Protein AF-A0A7S1SS86-F1 (afdb_monomer)

pLDDT: mean 86.8, std 6.12, range [56.69, 93.69]

Mean predicted aligned error: 6.18 Å

Secondary structure (DSSP, 8-state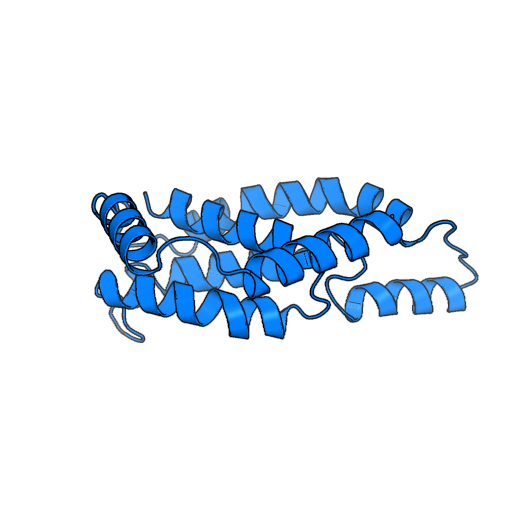):
-HHHHHHHHHHHHHHHTTT---HHIIIIIIIHHHHHHHHHHTT--SSTTGGGTHHHHHHHHHHHHT---SGGG-HHHHHHHHHHHHTT---TTHHHHHHHHHHHHHHHHHHHHHHHHHHHS--S----TTHHHHHHHHHHHH-SPPHHHHHHHHHHHHHHHHH-

Structure (mmCIF, N/CA/C/O backbone):
data_AF-A0A7S1SS86-F1
#
_entry.id   AF-A0A7S1SS86-F1
#
loop_
_atom_site.group_PDB
_atom_site.id
_atom_site.type_symbol
_atom_site.label_atom_id
_atom_site.label_alt_id
_atom_site.label_comp_id
_atom_site.label_asym_id
_atom_site.label_entity_id
_atom_site.label_seq_id
_atom_site.pdbx_PDB_ins_code
_atom_site.Cartn_x
_atom_site.Cartn_y
_atom_site.Cartn_z
_atom_site.occupancy
_atom_site.B_iso_or_equiv
_atom_site.auth_seq_id
_atom_site.auth_comp_id
_atom_site.auth_asym_id
_atom_site.auth_atom_id
_atom_site.pdbx_PDB_model_num
ATOM 1 N N . SER A 1 1 ? -18.013 -1.046 6.285 1.00 79.81 1 SER A N 1
ATOM 2 C CA . SER A 1 1 ? -17.575 -2.436 6.046 1.00 79.81 1 SER A CA 1
ATOM 3 C C . SER A 1 1 ? -16.065 -2.516 6.130 1.00 79.81 1 SER A C 1
ATOM 5 O O . SER A 1 1 ? -15.366 -1.712 5.515 1.00 79.81 1 SER A O 1
ATOM 7 N N . THR A 1 2 ? -15.566 -3.493 6.881 1.00 85.12 2 THR A N 1
ATOM 8 C CA . THR A 1 2 ? -14.135 -3.714 7.137 1.00 85.12 2 THR A CA 1
ATOM 9 C C . THR A 1 2 ? -13.335 -4.017 5.869 1.00 85.12 2 THR A C 1
ATOM 11 O O . THR A 1 2 ? -12.207 -3.554 5.718 1.00 85.12 2 THR A O 1
ATOM 14 N N . LEU A 1 3 ? -13.943 -4.711 4.903 1.00 86.88 3 LEU A N 1
ATOM 15 C CA . LEU A 1 3 ? -13.318 -4.976 3.607 1.00 86.88 3 LEU A CA 1
ATOM 16 C C . LEU A 1 3 ? -13.107 -3.682 2.800 1.00 86.88 3 LEU A C 1
ATOM 18 O O . LEU A 1 3 ? -12.073 -3.510 2.162 1.00 86.88 3 LEU A O 1
ATOM 22 N N . GLY A 1 4 ? -14.053 -2.740 2.886 1.00 87.00 4 GLY A N 1
ATOM 23 C CA . GLY A 1 4 ? -13.929 -1.423 2.256 1.00 87.00 4 GLY A CA 1
ATOM 24 C C . GLY A 1 4 ? -12.757 -0.607 2.810 1.00 87.00 4 GLY A C 1
ATOM 25 O O . GLY A 1 4 ? -12.048 0.031 2.038 1.00 87.00 4 GLY A O 1
ATOM 26 N N . LEU A 1 5 ? -12.496 -0.689 4.122 1.00 87.38 5 LEU A N 1
ATOM 27 C CA . LEU A 1 5 ? -11.326 -0.053 4.743 1.00 87.38 5 LEU A CA 1
ATOM 28 C C . LEU A 1 5 ? -10.013 -0.637 4.202 1.00 87.38 5 LEU A C 1
ATOM 30 O O . LEU A 1 5 ? -9.111 0.115 3.842 1.00 87.38 5 LEU A O 1
ATOM 34 N N . ALA A 1 6 ? -9.920 -1.966 4.086 1.00 90.81 6 ALA A N 1
ATOM 35 C CA . ALA A 1 6 ? -8.739 -2.623 3.525 1.00 90.81 6 ALA A CA 1
ATOM 36 C C . ALA A 1 6 ? -8.491 -2.235 2.057 1.00 90.81 6 ALA A C 1
ATOM 38 O O . ALA A 1 6 ? -7.346 -1.979 1.683 1.00 90.81 6 ALA A O 1
ATOM 39 N N . TYR A 1 7 ? -9.549 -2.132 1.246 1.00 92.00 7 TYR A N 1
ATOM 40 C CA . TYR A 1 7 ? -9.439 -1.643 -0.130 1.00 92.00 7 TYR A CA 1
ATOM 41 C C . TYR A 1 7 ? -9.032 -0.174 -0.210 1.00 92.00 7 TYR A C 1
ATOM 43 O O . TYR A 1 7 ? -8.178 0.163 -1.025 1.00 92.00 7 TYR A O 1
ATOM 51 N N . GLY A 1 8 ? -9.596 0.692 0.637 1.00 90.62 8 GLY A N 1
ATOM 52 C CA . GLY A 1 8 ? -9.234 2.110 0.6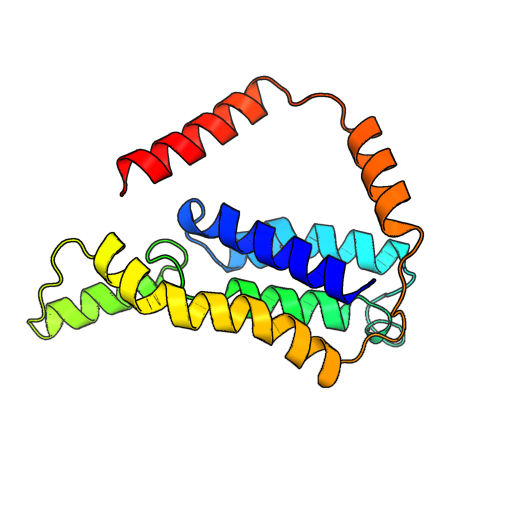79 1.00 90.62 8 GLY A CA 1
ATOM 53 C C . GLY A 1 8 ? -7.750 2.311 0.985 1.00 90.62 8 GLY A C 1
ATOM 54 O O . GLY A 1 8 ? -7.054 3.011 0.252 1.00 90.62 8 GLY A O 1
ATOM 55 N N . LEU A 1 9 ? -7.247 1.616 2.009 1.00 91.00 9 LEU A N 1
ATOM 56 C CA . LEU A 1 9 ? -5.825 1.630 2.351 1.00 91.00 9 LEU A CA 1
ATOM 57 C C . LEU A 1 9 ? -4.966 1.049 1.211 1.00 91.00 9 LEU A C 1
ATOM 59 O O . LEU A 1 9 ? -3.948 1.626 0.849 1.00 91.00 9 LEU A O 1
ATOM 63 N N . GLY A 1 10 ? -5.402 -0.052 0.586 1.00 91.69 10 GLY A N 1
ATOM 64 C CA . GLY A 1 10 ? -4.664 -0.688 -0.509 1.00 91.69 10 GLY A CA 1
ATOM 65 C C . GLY A 1 10 ? -4.573 0.175 -1.771 1.00 91.69 10 GLY A C 1
ATOM 66 O O . GLY A 1 10 ? -3.530 0.219 -2.415 1.00 91.69 10 GLY A O 1
ATOM 67 N N . MET A 1 11 ? -5.634 0.909 -2.111 1.00 91.00 11 MET A N 1
ATOM 68 C CA . MET A 1 11 ? -5.605 1.868 -3.219 1.00 91.00 11 MET A CA 1
ATOM 69 C C . MET A 1 11 ? -4.708 3.067 -2.908 1.00 91.00 11 MET A C 1
ATOM 71 O O . MET A 1 11 ? -3.939 3.483 -3.772 1.00 91.00 11 MET A O 1
ATOM 75 N N . ALA A 1 12 ? -4.758 3.594 -1.680 1.00 90.50 12 ALA A N 1
ATOM 76 C CA . ALA A 1 12 ? -3.847 4.653 -1.250 1.00 90.50 12 ALA A CA 1
ATOM 77 C C . ALA A 1 12 ? -2.377 4.210 -1.355 1.00 90.50 12 ALA A C 1
ATOM 79 O O . ALA A 1 12 ? -1.534 4.975 -1.820 1.00 90.50 12 ALA A O 1
ATOM 80 N N . GLU A 1 13 ? -2.080 2.956 -1.004 1.00 90.31 13 GLU A N 1
ATOM 81 C CA . GLU A 1 13 ? -0.743 2.379 -1.141 1.00 90.31 13 GLU A CA 1
ATOM 82 C C . GLU A 1 13 ? -0.288 2.330 -2.607 1.00 90.31 13 GLU A C 1
ATOM 84 O O . GLU A 1 13 ? 0.817 2.766 -2.932 1.00 90.31 13 GLU A O 1
ATOM 89 N N . VAL A 1 14 ? -1.155 1.878 -3.519 1.00 90.00 14 VAL A N 1
ATOM 90 C CA . VAL A 1 14 ? -0.863 1.867 -4.963 1.00 90.00 14 VAL A CA 1
ATOM 91 C C . VAL A 1 14 ? -0.572 3.276 -5.485 1.00 90.00 14 VAL A C 1
ATOM 93 O O . VAL A 1 14 ? 0.396 3.456 -6.222 1.00 90.00 14 VAL A O 1
ATOM 96 N N . LEU A 1 15 ? -1.347 4.281 -5.072 1.00 87.75 15 LEU A N 1
ATOM 97 C CA . LEU A 1 15 ? -1.169 5.666 -5.522 1.00 87.75 15 LEU A CA 1
ATOM 98 C C . LEU A 1 15 ? 0.149 6.295 -5.047 1.00 87.75 15 LEU A C 1
ATOM 100 O O . LEU A 1 15 ? 0.754 7.071 -5.783 1.00 87.75 15 LEU A O 1
ATOM 104 N N . ILE A 1 16 ? 0.611 5.959 -3.840 1.00 85.50 16 ILE A N 1
ATOM 105 C CA . ILE A 1 16 ? 1.854 6.507 -3.266 1.00 85.50 16 ILE A CA 1
ATOM 106 C C . ILE A 1 16 ? 3.091 5.720 -3.738 1.00 85.50 16 ILE A C 1
ATOM 108 O O . ILE A 1 16 ? 4.189 6.275 -3.838 1.00 85.50 16 ILE A O 1
ATOM 112 N N . SER A 1 17 ? 2.923 4.437 -4.069 1.00 86.75 17 SER A N 1
ATOM 113 C CA . SER A 1 17 ? 4.008 3.521 -4.436 1.00 86.75 17 SER A CA 1
ATOM 114 C C . SER A 1 17 ? 4.97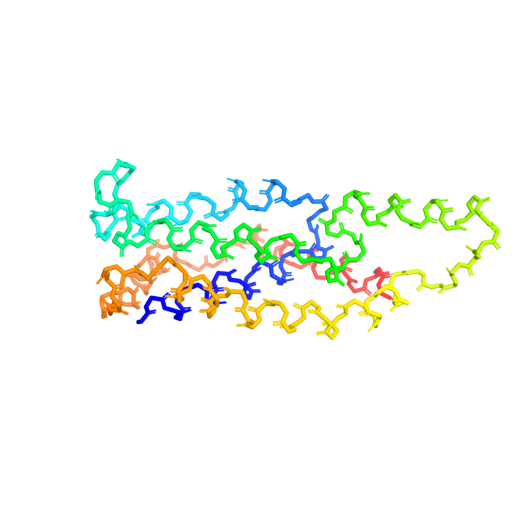9 3.970 -5.545 1.00 86.75 17 SER A C 1
ATOM 116 O O . SER A 1 17 ? 6.172 3.713 -5.369 1.00 86.75 17 SER A O 1
ATOM 118 N N . PRO A 1 18 ? 4.581 4.651 -6.644 1.00 83.44 18 PRO A N 1
ATOM 119 C CA . PRO A 1 18 ? 5.542 5.064 -7.671 1.00 83.44 18 PRO A CA 1
ATOM 120 C C . PRO A 1 18 ? 6.522 6.136 -7.180 1.00 83.44 18 PRO A C 1
ATOM 122 O O . PRO A 1 18 ? 7.655 6.194 -7.662 1.00 83.44 18 PRO A O 1
ATOM 125 N N . ALA A 1 19 ? 6.100 6.967 -6.223 1.00 80.19 19 ALA A N 1
ATOM 126 C CA . ALA A 1 19 ? 6.850 8.127 -5.754 1.00 80.19 19 ALA A CA 1
ATOM 127 C C . ALA A 1 19 ? 7.707 7.849 -4.506 1.00 80.19 19 ALA A C 1
ATOM 129 O O . ALA A 1 19 ? 8.613 8.626 -4.205 1.00 80.19 19 ALA A O 1
ATOM 130 N N . MET A 1 20 ? 7.451 6.759 -3.773 1.00 82.25 20 MET A N 1
ATOM 131 C CA . MET A 1 20 ? 8.195 6.413 -2.559 1.00 82.25 20 MET A CA 1
ATOM 132 C C . MET A 1 20 ? 8.891 5.047 -2.700 1.00 82.25 20 MET A C 1
ATOM 134 O O . MET A 1 20 ? 8.235 4.009 -2.570 1.00 82.25 20 MET A O 1
ATOM 138 N N . PRO A 1 21 ? 10.226 5.022 -2.891 1.00 76.31 21 PRO A N 1
ATOM 139 C CA . PRO A 1 21 ? 10.969 3.823 -3.280 1.00 76.31 21 PRO A CA 1
ATOM 140 C C . PRO A 1 21 ? 11.326 2.897 -2.109 1.00 76.31 21 PRO A C 1
ATOM 142 O O . PRO A 1 21 ? 12.424 2.345 -2.028 1.00 76.31 21 PRO A O 1
ATOM 145 N N . SER A 1 22 ? 10.412 2.748 -1.154 1.00 84.38 22 SER A N 1
ATOM 146 C CA . SER A 1 22 ? 10.610 1.894 0.011 1.00 84.38 22 SER A CA 1
ATOM 147 C C . SER A 1 22 ? 9.284 1.348 0.516 1.00 84.38 22 SER A C 1
ATOM 149 O O . SER A 1 22 ? 8.467 2.077 1.081 1.00 84.38 22 SER A O 1
ATOM 151 N N . THR A 1 23 ? 9.098 0.039 0.354 1.00 86.31 23 THR A N 1
ATOM 152 C CA . THR A 1 23 ? 7.957 -0.685 0.919 1.00 86.31 23 THR A CA 1
ATOM 153 C C . THR A 1 23 ? 7.896 -0.522 2.434 1.00 86.31 23 THR A C 1
ATOM 155 O O . THR A 1 23 ? 6.841 -0.186 2.954 1.00 86.31 23 THR A O 1
ATOM 158 N N . SER A 1 24 ? 9.022 -0.655 3.143 1.00 85.06 24 SER A N 1
ATOM 159 C CA . SER A 1 24 ? 9.055 -0.522 4.607 1.00 85.06 24 SER A CA 1
ATOM 160 C C . SER A 1 24 ? 8.696 0.886 5.086 1.00 85.06 24 SER A C 1
ATOM 162 O O . SER A 1 24 ? 8.045 1.029 6.120 1.00 85.06 24 SER A O 1
ATOM 164 N N . ALA A 1 25 ? 9.093 1.927 4.344 1.00 86.44 25 ALA A N 1
ATOM 165 C CA . ALA A 1 25 ? 8.730 3.305 4.675 1.00 86.44 25 ALA A CA 1
ATOM 166 C C . ALA A 1 25 ? 7.228 3.551 4.484 1.00 86.44 25 ALA A C 1
ATOM 168 O O . ALA A 1 25 ? 6.601 4.177 5.336 1.00 86.44 25 ALA A O 1
ATOM 169 N N . ARG A 1 26 ? 6.635 3.006 3.416 1.00 89.50 26 ARG A N 1
ATOM 170 C CA . ARG A 1 26 ? 5.190 3.090 3.179 1.00 89.50 26 ARG A CA 1
ATOM 171 C C . ARG A 1 26 ? 4.414 2.274 4.210 1.00 89.50 26 ARG A C 1
ATOM 173 O O . ARG A 1 26 ? 3.664 2.841 5.005 1.00 89.50 26 ARG A O 1
ATOM 180 N N . SER A 1 27 ? 4.638 0.962 4.265 1.00 86.69 27 SER A N 1
ATOM 181 C CA . SER A 1 27 ? 3.874 0.047 5.117 1.00 86.69 27 SER A CA 1
ATOM 182 C C . SER A 1 27 ? 4.048 0.358 6.606 1.00 86.69 27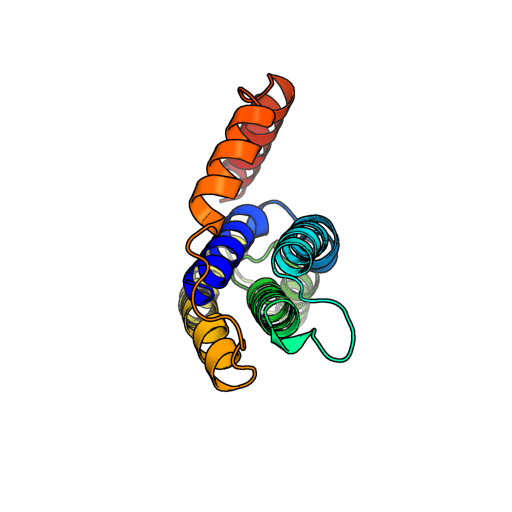 SER A C 1
ATOM 184 O O . SER A 1 27 ? 3.070 0.405 7.348 1.00 86.69 27 SER A O 1
ATOM 186 N N . GLY A 1 28 ? 5.286 0.595 7.050 1.00 85.69 28 GLY A N 1
ATOM 187 C CA . GLY A 1 28 ? 5.611 0.854 8.451 1.00 85.69 28 GLY A CA 1
ATOM 188 C C . GLY A 1 28 ? 5.444 2.314 8.866 1.00 85.69 28 GLY A C 1
ATOM 189 O O . GLY A 1 28 ? 4.986 2.579 9.973 1.00 85.69 28 GLY A O 1
ATOM 190 N N . GLY A 1 29 ? 5.810 3.260 7.999 1.00 85.12 29 GLY A N 1
ATOM 191 C CA . GLY A 1 29 ? 5.801 4.687 8.326 1.00 85.12 29 GLY A CA 1
ATOM 192 C C . GLY A 1 29 ? 4.449 5.362 8.116 1.00 85.12 29 GLY A C 1
ATOM 193 O O . GLY A 1 29 ? 4.043 6.166 8.950 1.00 85.12 29 GLY A O 1
ATOM 194 N N . ILE A 1 30 ? 3.741 5.029 7.032 1.00 89.38 30 ILE A N 1
ATOM 195 C CA . ILE A 1 30 ? 2.462 5.665 6.678 1.00 89.38 30 ILE A CA 1
ATOM 196 C C . ILE A 1 30 ? 1.291 4.812 7.160 1.00 89.38 30 ILE A C 1
ATOM 198 O O . ILE A 1 30 ? 0.446 5.282 7.918 1.00 89.38 30 ILE A O 1
ATOM 202 N N . PHE A 1 31 ? 1.233 3.548 6.738 1.00 91.62 31 PHE A N 1
ATOM 203 C CA . PHE A 1 31 ? 0.034 2.734 6.941 1.00 91.62 31 PHE A CA 1
ATOM 204 C C . PHE A 1 31 ? -0.083 2.179 8.359 1.00 91.62 31 PHE A C 1
ATOM 206 O O . PHE A 1 31 ? -1.181 2.169 8.911 1.00 91.62 31 PHE A O 1
ATOM 213 N N . MET A 1 32 ? 1.016 1.757 8.988 1.00 90.44 32 MET A N 1
ATOM 214 C CA . MET A 1 32 ? 0.957 1.150 10.321 1.00 90.44 32 MET A CA 1
ATOM 215 C C . MET A 1 32 ? 0.351 2.074 11.398 1.00 90.44 32 MET A C 1
ATOM 217 O O . MET A 1 32 ? -0.514 1.600 12.138 1.00 90.44 32 MET A O 1
ATOM 221 N N . PRO A 1 33 ? 0.708 3.374 11.497 1.00 89.12 33 PRO A N 1
ATOM 222 C CA . PRO A 1 33 ? 0.049 4.287 12.433 1.00 89.12 33 PRO A CA 1
ATOM 223 C C . PRO A 1 33 ? -1.447 4.460 12.147 1.00 89.12 33 PRO A C 1
ATOM 225 O O . PRO A 1 33 ? -2.247 4.426 13.078 1.00 89.12 33 PRO A O 1
ATOM 228 N N . ILE A 1 34 ? -1.837 4.565 10.871 1.00 89.06 34 ILE A N 1
ATOM 229 C CA . ILE A 1 34 ? -3.244 4.695 10.461 1.00 89.06 34 ILE A CA 1
ATOM 230 C C . ILE A 1 34 ? -4.035 3.451 10.878 1.00 89.06 34 ILE A C 1
ATOM 232 O O . ILE A 1 34 ? -5.086 3.553 11.512 1.00 89.06 34 ILE A O 1
ATOM 236 N N . ILE A 1 35 ? -3.512 2.260 10.571 1.00 91.06 35 ILE A N 1
ATOM 237 C CA . ILE A 1 35 ? -4.135 0.987 10.949 1.00 91.06 35 ILE A CA 1
ATOM 238 C C . ILE A 1 35 ? -4.224 0.863 12.469 1.00 91.06 35 ILE A C 1
ATOM 240 O O . ILE A 1 35 ? -5.247 0.411 12.976 1.00 91.06 35 ILE A O 1
ATOM 244 N N . LYS A 1 36 ? -3.183 1.278 13.200 1.00 88.44 36 LYS A N 1
ATOM 245 C CA . LYS A 1 36 ? -3.183 1.279 14.664 1.00 88.44 36 LYS A CA 1
ATOM 246 C C . LYS A 1 36 ? -4.310 2.154 15.213 1.00 88.44 36 LYS A C 1
ATOM 248 O O . LYS A 1 36 ? -5.084 1.663 16.026 1.00 88.44 36 LYS A O 1
ATOM 253 N N . SER A 1 37 ? -4.453 3.390 14.735 1.00 86.19 37 SER A N 1
ATOM 254 C CA . SER A 1 37 ? -5.538 4.282 15.160 1.00 86.19 37 SER A CA 1
ATOM 255 C C . SER A 1 37 ? -6.923 3.694 14.867 1.00 86.19 37 SER A C 1
ATOM 257 O O . SER A 1 37 ? -7.795 3.723 15.733 1.00 86.19 37 SER A O 1
ATOM 259 N N . LEU A 1 38 ? -7.118 3.088 13.689 1.00 87.06 38 LEU A N 1
ATOM 260 C CA . LEU A 1 38 ? -8.374 2.411 13.332 1.00 87.06 38 LEU A CA 1
ATOM 261 C C . LEU A 1 38 ? -8.657 1.190 14.222 1.00 87.06 38 LEU A C 1
ATOM 263 O O . LEU A 1 38 ? -9.797 0.960 14.637 1.00 87.06 38 LEU A O 1
ATOM 267 N N . ALA A 1 39 ? -7.624 0.399 14.515 1.00 87.94 39 ALA A N 1
ATOM 268 C CA . ALA A 1 39 ? -7.723 -0.779 15.362 1.00 87.94 39 ALA A CA 1
ATOM 269 C C . ALA A 1 39 ? -8.063 -0.391 16.809 1.00 87.94 39 ALA A C 1
ATOM 271 O O . ALA A 1 39 ? -8.997 -0.954 17.381 1.00 87.94 39 ALA A O 1
ATOM 272 N N . GLU A 1 40 ? -7.382 0.609 17.372 1.00 86.88 40 GLU A N 1
ATOM 273 C CA . GLU A 1 40 ? -7.635 1.124 18.722 1.00 86.88 40 GLU A CA 1
ATOM 274 C C . GLU A 1 40 ? -9.047 1.706 18.855 1.00 86.88 40 GLU A C 1
ATOM 276 O O . GLU A 1 40 ? -9.762 1.339 19.789 1.00 86.88 40 GLU A O 1
ATOM 281 N N . ALA A 1 41 ? -9.497 2.507 17.880 1.00 83.31 41 ALA A N 1
ATOM 282 C CA . ALA A 1 41 ? -10.863 3.040 17.839 1.00 83.31 41 ALA A CA 1
ATOM 283 C C . ALA A 1 41 ? -11.937 1.935 17.804 1.00 83.31 41 ALA A C 1
ATOM 285 O O . ALA A 1 41 ? -13.046 2.119 18.297 1.00 83.31 41 ALA A O 1
ATOM 286 N N . SER A 1 42 ? -11.589 0.761 17.269 1.00 82.56 42 SER A N 1
ATOM 287 C CA . SER A 1 42 ? -12.469 -0.412 17.191 1.00 82.56 42 SER A CA 1
ATOM 288 C C . SER A 1 42 ? -12.274 -1.405 18.349 1.00 82.56 42 SER A C 1
ATOM 290 O O . SER A 1 42 ? -12.787 -2.527 18.304 1.00 82.56 42 SER A O 1
ATOM 292 N N . GLY A 1 43 ? -11.502 -1.046 19.383 1.00 84.69 43 GLY A N 1
ATOM 293 C CA . GLY A 1 43 ? -11.211 -1.919 20.527 1.00 84.69 43 GLY A CA 1
ATOM 294 C C . GLY A 1 43 ? -10.381 -3.164 20.175 1.00 84.69 43 GLY A C 1
ATOM 295 O O . GLY A 1 43 ? -10.462 -4.186 20.864 1.00 84.69 43 GLY A O 1
ATOM 296 N N . SER A 1 44 ? -9.619 -3.101 19.082 1.00 89.25 44 SER A N 1
ATOM 297 C CA . SER A 1 44 ? -8.743 -4.154 18.575 1.00 89.25 44 SER A CA 1
ATOM 298 C C . SER A 1 44 ? -7.299 -3.866 18.986 1.00 89.25 44 SER A C 1
ATOM 300 O O . SER A 1 44 ? -6.614 -3.070 18.351 1.00 89.25 44 SER A O 1
ATOM 302 N N . LEU A 1 45 ? -6.816 -4.543 20.028 1.00 91.00 45 LEU A N 1
ATOM 303 C CA . LEU A 1 45 ? -5.468 -4.371 20.576 1.00 91.00 45 LEU A CA 1
ATOM 304 C C . LEU A 1 45 ? -4.624 -5.635 20.356 1.00 91.00 45 LEU A C 1
ATOM 306 O O . LEU A 1 45 ? -5.187 -6.728 20.235 1.00 91.00 45 LEU A O 1
ATOM 310 N N . PRO A 1 46 ? -3.281 -5.526 20.333 1.00 87.88 46 PRO A N 1
ATOM 311 C CA . PRO A 1 46 ? -2.407 -6.693 20.281 1.00 87.88 46 PRO A CA 1
ATOM 312 C C . PRO A 1 46 ? -2.743 -7.707 21.387 1.00 87.88 46 PRO A C 1
ATOM 314 O O . PRO A 1 46 ? -2.928 -7.342 22.547 1.00 87.88 46 PRO A O 1
ATOM 317 N N . GLY A 1 47 ? -2.824 -8.990 21.029 1.00 88.12 47 GLY A N 1
ATOM 318 C CA . GLY A 1 47 ? -3.226 -10.067 21.935 1.00 88.12 47 GLY A CA 1
ATOM 319 C C . GLY A 1 47 ? -4.631 -10.584 21.633 1.00 88.12 47 GLY A C 1
ATOM 320 O O . GLY A 1 47 ? -4.960 -10.865 20.483 1.00 88.12 47 GLY A O 1
ATOM 321 N N . LYS A 1 48 ? -5.462 -10.745 22.669 1.00 86.50 48 LYS A N 1
ATOM 322 C CA . LYS A 1 48 ? -6.748 -11.462 22.565 1.00 86.50 48 LYS A CA 1
ATOM 323 C C . LYS A 1 48 ? -7.754 -10.812 21.611 1.00 86.50 48 LYS A C 1
ATOM 325 O O . LYS A 1 48 ? -8.555 -11.528 21.029 1.00 86.50 48 LYS A O 1
ATOM 330 N N . THR A 1 49 ? -7.722 -9.488 21.450 1.00 88.94 49 THR A N 1
ATOM 331 C CA . THR A 1 49 ? -8.676 -8.756 20.600 1.00 88.94 49 THR A CA 1
ATOM 332 C C . THR A 1 49 ? -8.105 -8.369 19.238 1.00 88.94 49 THR A C 1
ATOM 334 O O . THR A 1 49 ? -8.780 -7.680 18.479 1.00 88.94 49 THR A O 1
ATOM 337 N N . ALA A 1 50 ? -6.897 -8.824 18.885 1.00 87.81 50 ALA A N 1
ATOM 338 C CA . ALA A 1 50 ? -6.215 -8.410 17.657 1.00 87.81 50 ALA A CA 1
ATOM 339 C C . ALA A 1 50 ? -7.009 -8.760 16.386 1.00 87.81 50 ALA A C 1
ATOM 341 O O . ALA A 1 50 ? -7.014 -7.998 15.419 1.00 87.81 50 ALA A O 1
ATOM 342 N N . ASN A 1 51 ? -7.739 -9.878 16.410 1.00 88.81 51 ASN A N 1
ATOM 343 C CA . ASN A 1 51 ? -8.553 -10.344 15.286 1.00 88.81 51 ASN A CA 1
ATOM 344 C C . ASN A 1 51 ? -9.871 -9.579 15.113 1.00 88.81 51 ASN A C 1
ATOM 346 O O . ASN A 1 51 ? -10.577 -9.814 14.134 1.00 88.81 51 ASN A O 1
ATOM 350 N N . ARG A 1 52 ? -10.206 -8.632 16.002 1.00 85.88 52 ARG A N 1
ATOM 351 C CA . ARG A 1 52 ? -11.388 -7.783 15.809 1.00 85.88 52 ARG A CA 1
ATOM 352 C C . ARG A 1 52 ? -11.311 -6.983 14.521 1.00 85.88 52 ARG A C 1
ATOM 354 O O . ARG A 1 52 ? -12.292 -6.931 13.785 1.00 85.88 52 ARG A O 1
ATOM 361 N N . LEU A 1 53 ? -10.150 -6.383 14.261 1.00 88.50 53 LEU A N 1
ATOM 362 C CA . LEU A 1 53 ? -9.914 -5.570 13.071 1.00 88.50 53 LEU A CA 1
ATOM 363 C C . LEU A 1 53 ? -8.427 -5.495 12.696 1.00 88.50 53 LEU A C 1
ATOM 365 O O . LEU A 1 53 ? -8.074 -5.601 11.522 1.00 88.50 53 LEU A O 1
ATOM 369 N N . GLY A 1 54 ? -7.556 -5.328 13.693 1.00 89.00 54 GLY A N 1
ATOM 370 C CA . GLY A 1 54 ? -6.139 -5.014 13.511 1.00 89.00 54 GLY A CA 1
ATOM 371 C C . GLY A 1 54 ? -5.371 -6.072 12.722 1.00 89.00 54 GLY A C 1
ATOM 372 O O . GLY A 1 54 ? -4.717 -5.727 11.742 1.00 89.00 54 GLY A O 1
ATOM 373 N N . SER A 1 55 ? -5.487 -7.355 13.084 1.00 91.81 55 SER A N 1
ATOM 374 C CA . SER A 1 55 ? -4.790 -8.450 12.387 1.00 91.81 55 SER A CA 1
ATOM 375 C C . SER A 1 55 ? -5.137 -8.494 10.898 1.00 91.81 55 SER A C 1
ATOM 377 O O . SER A 1 55 ? -4.251 -8.622 10.056 1.00 91.81 55 SER A O 1
ATOM 379 N N . PHE A 1 56 ? -6.424 -8.347 10.569 1.00 93.62 56 PHE A N 1
ATOM 380 C CA . PHE A 1 56 ? -6.908 -8.353 9.190 1.00 93.62 56 PHE A CA 1
ATOM 381 C C . PHE A 1 56 ? -6.343 -7.170 8.388 1.00 93.62 56 PHE A C 1
ATOM 383 O O . PHE A 1 56 ? -5.801 -7.371 7.300 1.00 93.62 56 PHE A O 1
ATOM 390 N N . LEU A 1 57 ? -6.428 -5.948 8.930 1.00 92.31 57 LEU A N 1
ATOM 391 C CA . LEU A 1 57 ? -5.943 -4.749 8.244 1.00 92.31 57 LEU A CA 1
ATOM 392 C C . LEU A 1 57 ? -4.424 -4.772 8.050 1.00 92.31 57 LEU A C 1
ATOM 394 O O . LEU A 1 57 ? -3.960 -4.458 6.957 1.00 92.31 57 LEU A O 1
ATOM 398 N N . ILE A 1 58 ? -3.659 -5.185 9.068 1.00 93.44 58 ILE A N 1
ATOM 399 C CA . ILE A 1 58 ? -2.194 -5.284 8.986 1.00 93.44 58 ILE A CA 1
ATOM 400 C C . ILE A 1 58 ? -1.795 -6.283 7.901 1.00 93.44 58 ILE A C 1
ATOM 402 O O . ILE A 1 58 ? -1.020 -5.935 7.013 1.00 93.44 58 ILE A O 1
ATOM 406 N N . VAL A 1 59 ? -2.340 -7.504 7.933 1.00 93.12 59 VAL A N 1
ATOM 407 C CA . VAL A 1 59 ? -1.980 -8.537 6.951 1.00 93.12 59 VAL A CA 1
ATOM 408 C C . VAL A 1 59 ? -2.390 -8.114 5.548 1.00 93.12 59 VAL A C 1
ATOM 410 O O . VAL A 1 59 ? -1.581 -8.196 4.628 1.00 93.12 59 VAL A O 1
ATOM 413 N N . SER A 1 60 ? -3.609 -7.599 5.373 1.00 93.19 60 SER A N 1
ATOM 414 C CA . SER A 1 60 ? -4.050 -7.113 4.067 1.00 93.19 60 SER A CA 1
ATOM 415 C C . SER A 1 60 ? -3.138 -6.003 3.541 1.00 93.19 60 SER A C 1
ATOM 417 O O . SER A 1 60 ? -2.798 -6.021 2.361 1.00 93.19 60 SER A O 1
ATOM 419 N N . GLN A 1 61 ? -2.735 -5.051 4.387 1.00 93.44 61 GLN A N 1
ATOM 420 C CA . GLN A 1 61 ? -1.878 -3.946 3.964 1.00 93.44 61 GLN A CA 1
ATOM 421 C C . GLN A 1 61 ? -0.463 -4.393 3.637 1.00 93.44 61 GLN A C 1
ATOM 423 O O . GLN A 1 61 ? 0.018 -4.090 2.554 1.00 93.44 61 GLN A O 1
ATOM 428 N N . MET A 1 62 ? 0.174 -5.192 4.493 1.00 90.31 62 MET A N 1
ATOM 429 C CA . MET A 1 62 ? 1.525 -5.693 4.227 1.00 90.31 62 MET A CA 1
ATOM 430 C C . MET A 1 62 ? 1.610 -6.498 2.926 1.00 90.31 62 MET A C 1
ATOM 432 O O . MET A 1 62 ? 2.602 -6.407 2.202 1.00 90.31 62 MET A O 1
ATOM 436 N N . GLN A 1 63 ? 0.571 -7.268 2.604 1.00 90.25 63 GLN A N 1
ATOM 437 C CA . GLN A 1 63 ? 0.529 -8.032 1.362 1.00 90.25 63 GLN A CA 1
ATOM 438 C C . GLN A 1 63 ? 0.316 -7.132 0.134 1.00 90.25 63 GLN A C 1
ATOM 440 O O . GLN A 1 63 ? 0.977 -7.340 -0.882 1.00 90.25 63 GLN A O 1
ATOM 445 N N . VAL A 1 64 ? -0.534 -6.100 0.224 1.00 89.62 64 VAL A N 1
ATOM 446 C CA . VAL A 1 64 ? -0.712 -5.122 -0.866 1.00 89.62 64 VAL A CA 1
ATOM 447 C C . VAL A 1 64 ? 0.558 -4.290 -1.086 1.00 89.62 64 VAL A C 1
ATOM 449 O O . VAL A 1 64 ? 0.972 -4.102 -2.230 1.00 89.62 64 VAL A O 1
ATOM 452 N N . SER A 1 65 ? 1.224 -3.860 -0.011 1.00 86.69 65 SER A N 1
ATOM 453 C CA . SER A 1 65 ? 2.468 -3.078 -0.049 1.00 86.69 65 SER A CA 1
ATOM 454 C C . SER A 1 65 ? 3.607 -3.761 -0.807 1.00 86.69 65 SER A C 1
ATOM 456 O O . SER A 1 65 ? 4.429 -3.088 -1.432 1.00 86.69 65 SER A O 1
ATOM 458 N N . ASN A 1 66 ? 3.644 -5.094 -0.784 1.00 84.56 66 ASN A N 1
ATOM 459 C CA . ASN A 1 66 ? 4.646 -5.906 -1.475 1.00 84.56 66 ASN A CA 1
ATOM 460 C C . ASN A 1 66 ? 4.339 -6.148 -2.965 1.00 84.56 66 ASN A C 1
ATOM 462 O O . ASN A 1 66 ? 5.068 -6.882 -3.629 1.00 84.56 66 ASN A O 1
ATOM 466 N N . SER A 1 67 ? 3.282 -5.546 -3.516 1.00 83.56 67 SER A N 1
ATOM 467 C CA . SER A 1 67 ? 2.970 -5.655 -4.941 1.00 83.56 67 SER A CA 1
ATOM 468 C C . SER A 1 67 ? 4.034 -4.950 -5.802 1.00 83.56 67 SER A C 1
ATOM 470 O O . SER A 1 67 ? 4.265 -3.751 -5.622 1.00 83.56 67 SER A O 1
ATOM 472 N N . PRO A 1 68 ? 4.657 -5.631 -6.785 1.00 84.69 68 PRO A N 1
ATOM 473 C CA . PRO A 1 68 ? 5.738 -5.064 -7.592 1.00 84.69 68 PRO A CA 1
ATOM 474 C C . PRO A 1 68 ? 5.224 -4.216 -8.770 1.00 84.69 68 PRO A C 1
ATOM 476 O O . PRO A 1 68 ? 5.843 -4.204 -9.829 1.00 84.69 68 PRO A O 1
ATOM 479 N N . MET A 1 69 ? 4.095 -3.514 -8.618 1.00 89.12 69 MET A N 1
ATOM 480 C CA . MET A 1 69 ? 3.413 -2.833 -9.731 1.00 89.12 69 MET A CA 1
ATOM 481 C C . MET A 1 69 ? 4.308 -1.804 -10.430 1.00 89.12 69 MET A C 1
ATOM 483 O O . MET A 1 69 ? 4.316 -1.709 -11.655 1.00 89.12 69 MET A O 1
ATOM 487 N N . PHE A 1 70 ? 5.079 -1.054 -9.642 1.00 89.88 70 PHE A N 1
ATOM 488 C CA . PHE A 1 70 ? 5.994 -0.039 -10.144 1.00 89.88 70 PHE A CA 1
ATOM 489 C C . PHE A 1 70 ? 7.435 -0.461 -9.911 1.00 89.88 70 PHE A C 1
ATOM 491 O O . PHE A 1 70 ? 7.812 -0.920 -8.829 1.00 89.88 70 PHE A O 1
ATOM 498 N N . LEU A 1 71 ? 8.265 -0.229 -10.923 1.00 87.81 71 LEU A N 1
ATOM 499 C CA . LEU A 1 71 ? 9.691 -0.522 -10.867 1.00 87.81 71 LEU A CA 1
ATOM 500 C C . LEU A 1 71 ? 10.378 0.198 -9.696 1.00 87.81 71 LEU A C 1
ATOM 502 O O . LEU A 1 71 ? 11.243 -0.367 -9.037 1.00 87.81 71 LEU A O 1
ATOM 506 N N . THR A 1 72 ? 9.981 1.438 -9.417 1.00 86.50 72 THR A N 1
ATOM 507 C CA . THR A 1 72 ? 10.580 2.273 -8.370 1.00 86.50 72 THR A CA 1
ATOM 508 C C . THR A 1 72 ? 10.081 1.948 -6.968 1.00 86.50 72 THR A C 1
ATOM 510 O O . THR A 1 72 ? 10.706 2.394 -6.016 1.00 86.50 72 THR A O 1
ATOM 513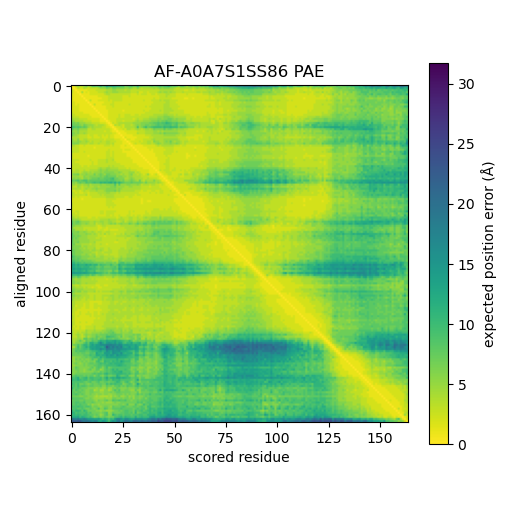 N N . ALA A 1 73 ? 9.015 1.159 -6.803 1.00 85.25 73 ALA A N 1
ATOM 514 C CA . ALA A 1 73 ? 8.367 0.949 -5.505 1.00 85.25 73 ALA A CA 1
ATOM 515 C C . ALA A 1 73 ? 9.235 0.205 -4.471 1.00 85.25 73 ALA A C 1
ATOM 517 O O . ALA A 1 73 ? 8.996 0.328 -3.265 1.00 85.25 73 ALA A O 1
ATOM 518 N N . ALA A 1 74 ? 10.223 -0.574 -4.926 1.00 86.38 74 ALA A N 1
ATOM 519 C CA . ALA A 1 74 ? 11.128 -1.333 -4.070 1.00 86.38 74 ALA A CA 1
ATOM 520 C C . ALA A 1 74 ? 12.508 -1.521 -4.718 1.00 86.38 74 ALA A C 1
ATOM 522 O O . ALA A 1 74 ? 12.623 -1.778 -5.916 1.00 86.38 74 ALA A O 1
ATOM 523 N N . ALA A 1 75 ? 13.567 -1.495 -3.903 1.00 86.69 75 ALA A N 1
ATOM 524 C CA . ALA A 1 75 ? 14.942 -1.715 -4.364 1.00 86.69 75 ALA A CA 1
ATOM 525 C C . ALA A 1 75 ? 15.152 -3.092 -5.027 1.00 86.69 75 ALA A C 1
ATOM 527 O O . ALA A 1 75 ? 15.982 -3.233 -5.923 1.00 86.69 75 ALA A O 1
ATOM 528 N N . GLN A 1 76 ? 14.379 -4.101 -4.617 1.00 88.00 76 GLN A N 1
ATOM 529 C CA . GLN A 1 76 ? 14.412 -5.449 -5.192 1.00 88.00 76 GLN A CA 1
ATOM 530 C C . GLN A 1 76 ? 14.024 -5.450 -6.679 1.00 88.00 76 GLN A C 1
ATOM 532 O O . GLN A 1 76 ? 14.632 -6.170 -7.466 1.00 88.00 76 GLN A O 1
ATOM 537 N N . ASN A 1 77 ? 13.085 -4.592 -7.089 1.00 90.12 77 ASN A N 1
ATOM 538 C CA . ASN A 1 77 ? 12.661 -4.482 -8.487 1.00 90.12 77 ASN A CA 1
ATOM 539 C C . ASN A 1 77 ? 13.802 -3.931 -9.362 1.00 90.12 77 ASN A C 1
ATOM 541 O O . ASN A 1 77 ? 14.071 -4.436 -10.450 1.00 90.12 77 ASN A O 1
ATOM 545 N N . LEU A 1 78 ? 14.543 -2.940 -8.851 1.00 88.31 78 LEU A N 1
ATOM 546 C CA . LEU A 1 78 ? 15.734 -2.402 -9.518 1.00 88.31 78 LEU A CA 1
ATOM 547 C C . LEU A 1 78 ? 16.875 -3.428 -9.589 1.00 88.31 78 LEU A C 1
ATOM 549 O O . LEU A 1 78 ? 17.626 -3.445 -10.564 1.00 88.31 78 LEU A O 1
ATOM 553 N N . LEU A 1 79 ? 17.001 -4.299 -8.583 1.00 90.44 79 LEU A N 1
ATOM 554 C CA . LEU A 1 79 ? 17.965 -5.400 -8.607 1.00 90.44 79 LEU A CA 1
ATOM 555 C C . LEU A 1 79 ? 17.659 -6.389 -9.741 1.00 90.44 79 LEU A C 1
ATOM 557 O O . LEU A 1 79 ? 18.586 -6.806 -10.431 1.00 90.44 79 LEU A O 1
ATOM 561 N N . CYS A 1 80 ? 16.385 -6.705 -9.999 1.00 90.56 80 CYS A N 1
ATOM 562 C CA . CYS A 1 80 ? 15.996 -7.564 -11.124 1.00 90.56 80 CYS A CA 1
ATOM 563 C C . CYS A 1 80 ? 16.477 -7.017 -12.476 1.00 90.56 80 CYS A C 1
ATOM 565 O O . CYS A 1 80 ? 16.957 -7.787 -13.305 1.00 90.56 80 CYS A O 1
ATOM 567 N N . LEU A 1 81 ? 16.412 -5.697 -12.691 1.00 90.00 81 LEU A N 1
ATOM 568 C CA . LEU A 1 81 ? 16.935 -5.083 -13.917 1.00 90.00 81 LEU A CA 1
ATOM 569 C C . LEU A 1 81 ? 18.452 -5.217 -14.041 1.00 90.00 81 LEU A C 1
ATOM 571 O O . LEU A 1 81 ? 18.952 -5.475 -15.134 1.00 90.00 81 LEU A O 1
ATOM 575 N N . LYS A 1 82 ? 19.187 -5.056 -12.933 1.00 89.06 82 LYS A N 1
ATOM 576 C CA . LYS A 1 82 ? 20.645 -5.233 -12.935 1.00 89.06 82 LYS A CA 1
ATOM 577 C C . LYS A 1 82 ? 21.032 -6.666 -13.288 1.00 89.06 82 LYS A C 1
ATOM 579 O O . LYS A 1 82 ? 21.880 -6.859 -14.150 1.00 89.06 82 LYS A O 1
ATOM 584 N N . LEU A 1 83 ? 20.362 -7.649 -12.689 1.00 93.06 83 LEU A N 1
ATOM 585 C CA . LEU A 1 83 ? 20.597 -9.064 -12.982 1.00 93.06 83 LEU A CA 1
ATOM 586 C C . LEU A 1 83 ? 20.265 -9.408 -14.443 1.00 93.06 83 LEU A C 1
ATOM 588 O O . LEU A 1 83 ? 21.026 -10.114 -15.096 1.00 93.06 83 LEU A O 1
ATOM 592 N N . ALA A 1 84 ? 19.171 -8.868 -14.990 1.00 91.62 84 ALA A N 1
ATOM 593 C CA . ALA A 1 84 ? 18.834 -9.047 -16.402 1.00 91.62 84 ALA A CA 1
ATOM 594 C C . ALA A 1 84 ? 19.923 -8.476 -17.330 1.00 91.62 84 ALA A C 1
ATOM 596 O O . ALA A 1 84 ? 20.316 -9.130 -18.298 1.00 91.62 84 ALA A O 1
ATOM 597 N N . ALA A 1 85 ? 20.460 -7.298 -17.000 1.00 90.19 85 ALA A N 1
ATOM 598 C CA . ALA A 1 85 ? 21.546 -6.681 -17.755 1.00 90.19 85 ALA A CA 1
ATOM 599 C C . ALA A 1 85 ? 22.847 -7.505 -17.697 1.00 90.19 85 ALA A C 1
ATOM 601 O O . ALA A 1 85 ? 23.505 -7.663 -18.724 1.00 90.19 85 ALA A O 1
ATOM 602 N N . GLU A 1 86 ? 23.194 -8.080 -16.539 1.00 92.75 86 GLU A N 1
ATOM 603 C CA . GLU A 1 86 ? 24.349 -8.987 -16.389 1.00 92.75 86 GLU A CA 1
ATOM 604 C C . GLU A 1 86 ? 24.219 -10.257 -17.244 1.00 92.75 86 GLU A C 1
ATOM 606 O O . GLU A 1 86 ? 25.217 -10.794 -17.719 1.00 92.75 86 GLU A O 1
ATOM 611 N N . MET A 1 87 ? 22.989 -10.705 -17.504 1.00 93.69 87 MET A N 1
ATOM 612 C CA . MET A 1 87 ? 22.692 -11.826 -18.402 1.00 93.69 87 MET A CA 1
ATOM 613 C C . MET A 1 87 ? 22.632 -11.428 -19.889 1.00 93.69 87 MET A C 1
ATOM 615 O O . MET A 1 87 ? 22.299 -12.258 -20.734 1.00 93.69 87 MET A O 1
ATOM 619 N N . GLY A 1 88 ? 22.935 -10.171 -20.230 1.00 91.06 88 GLY A N 1
ATOM 620 C CA . GLY A 1 88 ? 22.906 -9.660 -21.603 1.00 91.06 88 GLY A CA 1
ATOM 621 C C . GLY A 1 88 ? 21.518 -9.248 -22.106 1.00 91.06 88 GLY A C 1
ATOM 622 O O . GLY A 1 88 ? 21.362 -8.976 -23.295 1.00 91.06 88 GLY A O 1
ATOM 623 N N . VAL A 1 89 ? 20.508 -9.175 -21.231 1.00 90.88 89 VAL A N 1
ATOM 624 C CA . VAL A 1 89 ? 19.158 -8.717 -21.588 1.00 90.88 89 VAL A CA 1
ATOM 625 C C . VAL A 1 89 ? 19.060 -7.211 -21.366 1.00 90.88 89 VAL A C 1
ATOM 627 O O . VAL A 1 89 ? 18.978 -6.730 -20.236 1.00 90.88 89 VAL A O 1
ATOM 630 N N . THR A 1 90 ? 19.036 -6.446 -22.454 1.00 83.31 90 THR A N 1
ATOM 631 C CA . THR A 1 90 ? 18.785 -5.004 -22.407 1.00 83.31 90 THR A CA 1
ATOM 632 C C . THR A 1 90 ? 17.289 -4.735 -22.521 1.00 83.31 90 THR A C 1
ATOM 634 O O . THR A 1 90 ? 16.643 -5.103 -23.498 1.00 83.31 90 THR A O 1
ATOM 637 N N . ILE A 1 91 ? 16.720 -4.093 -21.499 1.00 85.75 91 ILE A N 1
ATOM 638 C CA . ILE A 1 91 ? 15.295 -3.754 -21.465 1.00 85.75 91 ILE A CA 1
ATOM 639 C C . ILE A 1 91 ? 15.146 -2.272 -21.834 1.00 85.75 91 ILE A C 1
ATOM 641 O O . ILE A 1 91 ? 15.399 -1.408 -20.986 1.00 85.75 91 ILE A O 1
ATOM 645 N N . PRO A 1 92 ? 14.762 -1.940 -23.081 1.00 82.19 92 PRO A N 1
ATOM 646 C CA . PRO A 1 92 ? 14.463 -0.564 -23.449 1.00 82.19 92 PRO A CA 1
ATOM 647 C C . PRO A 1 92 ? 13.239 -0.071 -22.672 1.00 82.19 92 PRO A C 1
ATOM 649 O O . PRO A 1 92 ? 12.288 -0.819 -22.439 1.00 82.19 92 PRO A O 1
ATOM 652 N N . ASN A 1 93 ? 13.282 1.197 -22.257 1.00 85.19 93 ASN A N 1
ATOM 653 C CA . ASN A 1 93 ? 12.238 1.837 -21.454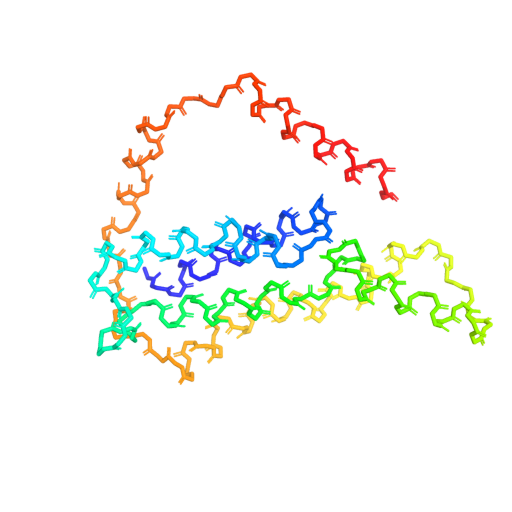 1.00 85.19 93 ASN A CA 1
ATOM 654 C C . ASN A 1 93 ? 11.803 0.967 -20.252 1.00 85.19 93 ASN A C 1
ATOM 656 O O . ASN A 1 93 ? 10.645 0.571 -20.117 1.00 85.19 93 ASN A O 1
ATOM 660 N N . ALA A 1 94 ? 12.775 0.607 -19.406 1.00 87.94 94 ALA A N 1
ATOM 661 C CA . ALA A 1 94 ? 12.603 -0.381 -18.342 1.00 87.94 94 ALA A CA 1
ATOM 662 C C . ALA A 1 94 ? 11.443 -0.070 -17.386 1.00 87.94 94 ALA A C 1
ATOM 664 O O . ALA A 1 94 ? 10.800 -0.998 -16.901 1.00 87.94 94 ALA A O 1
ATOM 665 N N . TRP A 1 95 ? 11.142 1.212 -17.152 1.00 88.25 95 TRP A N 1
ATOM 666 C CA . TRP A 1 95 ? 10.010 1.613 -16.320 1.00 88.25 95 TRP A CA 1
ATOM 667 C C . TRP A 1 95 ? 8.676 1.223 -16.962 1.00 88.25 95 TRP A C 1
ATOM 669 O O . TRP A 1 95 ? 7.898 0.499 -16.342 1.00 88.25 95 TRP A O 1
ATOM 679 N N . MET A 1 96 ? 8.436 1.617 -18.220 1.00 89.38 96 MET A N 1
ATOM 680 C CA . MET A 1 96 ? 7.193 1.270 -18.915 1.00 89.38 96 MET A CA 1
ATOM 681 C C . MET A 1 96 ? 7.075 -0.224 -19.196 1.00 89.38 96 MET A C 1
ATOM 683 O O . MET A 1 96 ? 5.998 -0.793 -19.021 1.00 89.38 96 MET A O 1
ATOM 687 N N . THR A 1 97 ? 8.171 -0.880 -19.580 1.00 90.62 97 THR A N 1
ATOM 688 C CA . THR A 1 97 ? 8.179 -2.329 -19.811 1.00 90.62 97 THR A CA 1
ATOM 689 C C . THR A 1 97 ? 7.813 -3.090 -18.535 1.00 90.62 97 THR A C 1
ATOM 691 O O . THR A 1 97 ? 6.982 -3.999 -18.573 1.00 90.62 97 THR A O 1
ATOM 694 N N . TRP A 1 98 ? 8.367 -2.679 -17.388 1.00 92.25 98 TRP A N 1
ATOM 695 C CA . TRP A 1 98 ? 8.003 -3.239 -16.090 1.00 92.25 98 TRP A CA 1
ATOM 696 C C . TRP A 1 98 ? 6.542 -2.966 -15.750 1.00 92.25 98 TRP A C 1
ATOM 698 O O . TRP A 1 98 ? 5.821 -3.891 -15.395 1.00 92.25 98 TRP A O 1
ATOM 708 N N . PHE A 1 99 ? 6.088 -1.717 -15.884 1.00 90.62 99 PHE A N 1
ATOM 709 C CA . PHE A 1 99 ? 4.720 -1.335 -15.549 1.00 90.62 99 PHE A CA 1
ATOM 710 C C . PHE A 1 99 ? 3.691 -2.115 -16.374 1.00 90.62 99 PHE A C 1
ATOM 712 O O . PHE A 1 99 ? 2.743 -2.658 -15.815 1.00 90.62 99 PHE A O 1
ATOM 719 N N . ILE A 1 100 ? 3.888 -2.264 -17.685 1.00 90.88 100 ILE A N 1
ATOM 720 C CA . ILE A 1 100 ? 2.977 -3.047 -18.535 1.00 90.88 100 ILE A CA 1
ATOM 721 C C . ILE A 1 100 ? 2.964 -4.517 -18.101 1.00 90.88 100 ILE A C 1
ATOM 723 O O . ILE A 1 100 ? 1.888 -5.085 -17.923 1.00 90.88 100 ILE A O 1
ATOM 727 N N . GLY A 1 101 ? 4.137 -5.120 -17.879 1.00 90.94 101 GLY A N 1
ATOM 728 C CA . GLY A 1 101 ? 4.239 -6.526 -17.481 1.00 90.94 101 GLY A CA 1
ATOM 729 C C . GLY A 1 101 ? 3.709 -6.816 -16.072 1.00 90.94 101 GLY A C 1
ATOM 730 O O . GLY A 1 101 ? 3.091 -7.855 -15.844 1.00 90.94 101 GLY A O 1
ATOM 731 N N . ALA A 1 102 ? 3.922 -5.899 -15.128 1.00 91.62 102 ALA A N 1
ATOM 732 C CA . ALA A 1 102 ? 3.570 -6.070 -13.723 1.00 91.62 102 ALA A CA 1
ATOM 733 C C . ALA A 1 102 ? 2.168 -5.548 -13.378 1.00 91.62 102 ALA A C 1
ATOM 735 O O . ALA A 1 102 ? 1.561 -6.046 -12.434 1.00 91.62 102 ALA A O 1
ATOM 736 N N . SER A 1 103 ? 1.614 -4.588 -14.127 1.00 90.56 103 SER A N 1
ATOM 737 C CA . SER A 1 103 ? 0.329 -3.943 -13.803 1.00 90.56 103 SER A CA 1
ATOM 738 C C . SER A 1 103 ? -0.821 -4.935 -13.661 1.00 90.56 103 SER A C 1
ATOM 740 O O . SER A 1 103 ? -1.513 -4.915 -12.647 1.00 90.56 103 SER A O 1
ATOM 742 N N . VAL A 1 104 ? -1.007 -5.837 -14.627 1.00 91.69 104 VAL A N 1
ATOM 743 C CA . VAL A 1 104 ? -2.096 -6.828 -14.614 1.00 91.69 104 VAL A CA 1
ATOM 744 C C . VAL A 1 104 ? -2.018 -7.764 -13.397 1.00 91.69 104 VAL A C 1
ATOM 746 O O . VAL A 1 104 ? -2.988 -7.806 -12.633 1.00 91.69 104 VAL A O 1
ATOM 749 N N . PRO A 1 105 ? -0.906 -8.491 -13.145 1.00 91.25 105 PRO A N 1
ATOM 750 C CA . PRO A 1 105 ? -0.817 -9.352 -11.968 1.00 91.25 105 PRO A CA 1
ATOM 751 C C . PRO A 1 105 ? -0.869 -8.553 -10.660 1.00 91.25 105 PRO A C 1
ATOM 753 O O . PRO A 1 105 ? -1.495 -8.997 -9.699 1.00 91.25 105 PRO A O 1
ATOM 756 N N . SER A 1 106 ? -0.286 -7.354 -10.617 1.00 91.44 106 SER A N 1
ATOM 757 C CA . SER A 1 106 ? -0.329 -6.502 -9.431 1.00 91.44 106 SER A CA 1
ATOM 758 C C . SER A 1 106 ? -1.729 -5.988 -9.111 1.00 91.44 106 SER A C 1
ATOM 760 O O . SER A 1 106 ? -2.108 -5.993 -7.944 1.00 91.44 106 SER A O 1
ATOM 762 N N . LEU A 1 107 ? -2.516 -5.573 -10.106 1.00 91.25 107 LEU A N 1
ATOM 763 C CA . LEU A 1 107 ? -3.903 -5.140 -9.909 1.00 91.25 107 LEU A CA 1
ATOM 764 C C . LEU A 1 107 ? -4.773 -6.301 -9.426 1.00 91.25 107 LEU A C 1
ATOM 766 O O . LEU A 1 107 ? -5.554 -6.138 -8.488 1.00 91.25 107 LEU A O 1
ATOM 770 N N . LEU A 1 108 ? -4.584 -7.492 -10.001 1.00 91.94 108 LEU A N 1
ATOM 771 C CA . LEU A 1 108 ? -5.233 -8.706 -9.511 1.00 91.94 108 LEU A CA 1
ATOM 772 C C . LEU A 1 108 ? -4.872 -8.971 -8.047 1.00 91.94 108 LEU A C 1
ATOM 774 O O . LEU A 1 108 ? -5.762 -9.233 -7.244 1.00 91.94 108 LEU A O 1
ATOM 778 N N . MET A 1 109 ? -3.599 -8.841 -7.668 1.00 89.56 109 MET A N 1
ATOM 779 C CA . MET A 1 109 ? -3.172 -9.010 -6.277 1.00 89.56 109 MET A CA 1
ATOM 780 C C . MET A 1 109 ? -3.764 -7.950 -5.349 1.00 89.56 109 MET A C 1
ATOM 782 O O . MET A 1 109 ? -4.199 -8.301 -4.256 1.00 89.56 109 MET A O 1
ATOM 786 N N . VAL A 1 110 ? -3.857 -6.687 -5.769 1.00 90.00 110 VAL A N 1
ATOM 787 C CA . VAL A 1 110 ? -4.496 -5.614 -4.982 1.00 90.00 110 VAL A CA 1
ATOM 788 C C . VAL A 1 110 ? -5.975 -5.924 -4.728 1.00 90.00 110 VAL A C 1
ATOM 790 O O . VAL A 1 110 ? -6.477 -5.669 -3.636 1.00 90.00 110 VAL A O 1
ATOM 793 N N . ILE A 1 111 ? -6.665 -6.524 -5.701 1.00 90.88 111 ILE A N 1
ATOM 794 C CA . ILE A 1 111 ? -8.079 -6.901 -5.575 1.00 90.88 111 ILE A CA 1
ATOM 795 C C . ILE A 1 111 ? -8.252 -8.162 -4.717 1.00 90.88 111 ILE A C 1
ATOM 797 O O . ILE A 1 111 ? -9.117 -8.207 -3.839 1.00 90.88 111 ILE A O 1
ATOM 801 N N . LEU A 1 112 ? -7.445 -9.193 -4.973 1.00 92.50 112 LEU A N 1
ATOM 802 C CA . LEU A 1 112 ? -7.569 -10.512 -4.352 1.00 92.50 112 LEU A CA 1
ATOM 803 C C . LEU A 1 112 ? -7.032 -10.548 -2.924 1.00 92.50 112 LEU A C 1
ATOM 805 O O . LEU A 1 112 ? -7.568 -11.280 -2.098 1.00 92.50 112 LEU A O 1
ATOM 809 N N . THR A 1 113 ? -5.999 -9.769 -2.612 1.00 91.75 113 THR A N 1
ATOM 810 C CA . THR A 1 113 ? -5.336 -9.812 -1.303 1.00 91.75 113 THR A CA 1
ATOM 811 C C . THR A 1 113 ? -6.291 -9.491 -0.154 1.00 91.75 113 THR A C 1
ATOM 813 O O . THR A 1 113 ? -6.374 -10.311 0.761 1.00 91.75 113 THR A O 1
ATOM 816 N N . PRO A 1 114 ? -7.077 -8.395 -0.184 1.00 90.69 114 PRO A N 1
ATOM 817 C CA . PRO A 1 114 ? -8.067 -8.134 0.857 1.00 90.69 114 PRO A CA 1
ATOM 818 C C . PRO A 1 114 ? -9.124 -9.238 0.965 1.00 90.69 114 PRO A C 1
ATOM 820 O O . PRO A 1 114 ? -9.520 -9.584 2.073 1.00 90.69 114 PRO A O 1
ATOM 823 N N . LEU A 1 115 ? -9.543 -9.850 -0.151 1.00 91.38 115 LEU A N 1
ATOM 824 C CA . LEU A 1 115 ? -10.518 -10.954 -0.149 1.00 91.38 115 LEU A CA 1
ATOM 825 C C . LEU A 1 115 ? -9.951 -12.219 0.495 1.00 91.38 115 LEU A C 1
ATOM 827 O O . LEU A 1 115 ? -10.617 -12.863 1.307 1.00 91.38 115 LEU A O 1
ATOM 831 N N . LEU A 1 116 ? -8.716 -12.573 0.144 1.00 92.31 116 LEU A N 1
ATOM 832 C CA . LEU A 1 116 ? -8.020 -13.719 0.715 1.00 92.31 116 LEU A CA 1
ATOM 833 C C . LEU A 1 116 ? -7.741 -13.493 2.199 1.00 92.31 116 LEU A C 1
ATOM 835 O O . LEU A 1 116 ? -8.038 -14.372 3.003 1.00 92.31 116 LEU A O 1
ATOM 839 N N . ALA A 1 117 ? -7.263 -12.306 2.577 1.00 91.06 117 ALA A N 1
ATOM 840 C CA . ALA A 1 117 ? -7.082 -11.928 3.974 1.00 91.06 117 ALA A CA 1
ATOM 841 C C . ALA A 1 117 ? -8.407 -12.00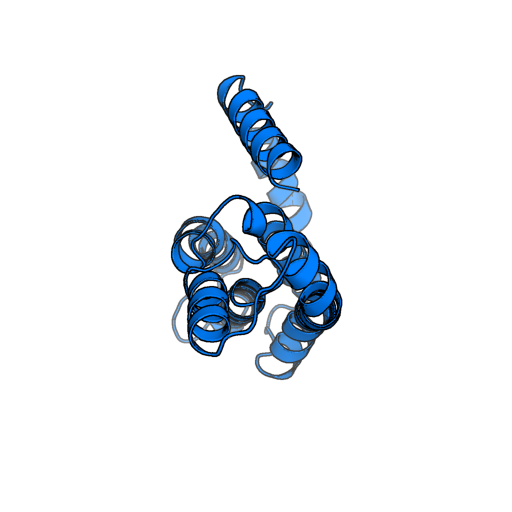0 4.746 1.00 91.06 117 ALA A C 1
ATOM 843 O O . ALA A 1 117 ? -8.433 -12.524 5.854 1.00 91.06 117 ALA A O 1
ATOM 844 N N . TYR A 1 118 ? -9.520 -11.574 4.142 1.00 89.62 118 TYR A N 1
ATOM 845 C CA . TYR A 1 118 ? -10.845 -11.621 4.764 1.00 89.62 118 TYR A CA 1
ATOM 846 C C . TYR A 1 118 ? -11.340 -13.057 4.978 1.00 89.62 118 TYR A C 1
ATOM 848 O O . TYR A 1 118 ? -12.086 -13.326 5.915 1.00 89.62 118 TYR A O 1
ATOM 856 N N . LYS A 1 119 ? -10.921 -13.998 4.125 1.00 89.44 119 LYS A N 1
ATOM 857 C CA . LYS A 1 119 ? -11.263 -15.419 4.261 1.00 89.44 119 LYS A CA 1
ATOM 858 C C . LYS A 1 119 ? -10.343 -16.164 5.233 1.00 89.44 119 LYS A C 1
ATOM 860 O O . LYS A 1 119 ? -10.819 -17.034 5.955 1.00 89.44 119 LYS A O 1
ATOM 865 N N . LEU A 1 120 ? -9.045 -15.856 5.230 1.00 90.31 120 LEU A N 1
ATOM 866 C CA . LEU A 1 120 ? -8.030 -16.534 6.049 1.00 90.31 120 LEU A CA 1
ATOM 867 C C . LEU A 1 120 ? -7.975 -16.000 7.482 1.00 90.31 120 LEU A C 1
ATOM 869 O O . LEU A 1 120 ? -7.774 -16.766 8.419 1.00 90.31 120 LEU A O 1
ATOM 873 N N . ILE A 1 121 ? -8.155 -14.690 7.645 1.00 88.62 121 ILE A N 1
ATOM 874 C CA . ILE A 1 121 ? -8.113 -13.979 8.924 1.00 88.62 121 ILE A CA 1
ATOM 875 C C . ILE A 1 121 ? -9.398 -13.148 9.019 1.00 88.62 121 ILE A C 1
ATOM 877 O O . ILE A 1 121 ? -9.357 -11.918 8.922 1.00 88.62 121 ILE A O 1
ATOM 881 N N . PRO A 1 122 ? -10.566 -13.811 9.124 1.00 86.88 122 PRO A N 1
ATOM 882 C CA . PRO A 1 122 ? -11.838 -13.114 9.121 1.00 86.88 122 PRO A CA 1
ATOM 883 C C . PRO A 1 122 ? -11.916 -12.171 10.327 1.00 86.88 122 PRO A C 1
ATOM 885 O O . PRO A 1 122 ? -11.781 -12.633 11.463 1.00 86.88 122 PRO A O 1
ATOM 888 N N . PRO A 1 123 ? -12.140 -10.864 10.107 1.00 87.69 123 PRO A N 1
ATOM 889 C CA . PRO A 1 123 ? -12.293 -9.926 11.204 1.00 87.69 123 PRO A CA 1
ATOM 890 C C . PRO A 1 123 ? -13.601 -10.210 11.951 1.00 87.69 123 PRO A C 1
ATOM 892 O O . PRO A 1 123 ? -14.641 -10.457 11.328 1.00 87.69 123 PRO A O 1
ATOM 895 N N . GLU A 1 124 ? -13.563 -10.153 13.284 1.00 86.88 124 GLU A N 1
ATOM 896 C CA . GLU A 1 124 ? -14.779 -10.289 14.103 1.00 86.88 124 GLU A CA 1
ATOM 897 C C . GLU A 1 124 ? -15.743 -9.124 13.840 1.00 86.88 124 GLU A C 1
ATOM 899 O O . GLU A 1 124 ? -16.958 -9.314 13.773 1.00 86.88 124 GLU A O 1
ATOM 904 N N . LEU A 1 125 ? -15.196 -7.919 13.633 1.00 81.00 125 LEU A N 1
ATOM 905 C CA . LEU A 1 125 ? -15.957 -6.737 13.256 1.00 81.00 125 LEU A CA 1
ATOM 906 C C . LEU A 1 125 ? -16.058 -6.658 11.730 1.00 81.00 125 LEU A C 1
ATOM 908 O O . LEU A 1 125 ? -15.082 -6.371 11.035 1.00 81.00 125 LEU A O 1
ATOM 912 N N . LYS A 1 126 ? -17.251 -6.915 11.192 1.00 77.25 126 LYS A N 1
ATOM 913 C CA . LYS A 1 126 ? -17.510 -6.883 9.740 1.00 77.25 126 LYS A CA 1
ATOM 914 C C . LYS A 1 126 ? -18.089 -5.554 9.272 1.00 77.25 126 LYS A C 1
ATOM 916 O O . LYS A 1 126 ? -17.785 -5.112 8.160 1.00 77.25 126 LYS A O 1
ATOM 921 N N . ASP A 1 127 ? -18.846 -4.904 10.150 1.00 70.19 127 ASP A N 1
ATOM 922 C CA . ASP A 1 127 ? -19.417 -3.592 9.909 1.00 70.19 127 ASP A CA 1
ATOM 923 C C . ASP A 1 127 ? -18.824 -2.533 10.822 1.00 70.19 127 ASP A C 1
ATOM 925 O O . ASP A 1 127 ? -18.698 -2.686 12.033 1.00 70.19 127 ASP A O 1
ATOM 929 N N . THR A 1 128 ? -18.468 -1.433 10.174 1.00 70.50 128 THR A N 1
ATOM 930 C CA . THR A 1 128 ? -17.862 -0.239 10.754 1.00 70.50 128 THR A CA 1
ATOM 931 C C . THR A 1 128 ? -18.724 0.967 10.376 1.00 70.50 128 THR A C 1
ATOM 933 O O . THR A 1 128 ? -18.285 1.811 9.595 1.00 70.50 128 THR A O 1
ATOM 936 N N . PRO A 1 129 ? -19.989 1.025 10.835 1.00 64.69 129 PRO A N 1
ATOM 937 C CA . PRO A 1 129 ? -20.933 2.060 10.414 1.00 64.69 129 PRO A CA 1
ATOM 938 C C . PRO A 1 129 ? -20.494 3.462 10.852 1.00 64.69 129 PRO A C 1
ATOM 940 O O . PRO A 1 129 ? -20.800 4.432 10.171 1.00 64.69 129 PRO A O 1
ATOM 943 N N . GLU A 1 130 ? -19.719 3.565 11.935 1.00 70.19 130 GLU A N 1
ATOM 944 C CA . GLU A 1 130 ? -19.201 4.845 12.429 1.00 70.19 130 GLU A CA 1
ATOM 945 C C . GLU A 1 130 ? -17.905 5.300 11.749 1.00 70.19 130 GLU A C 1
ATOM 947 O O . GLU A 1 130 ? -17.544 6.470 11.849 1.00 70.19 130 GLU A O 1
ATOM 952 N N . ALA A 1 131 ? -17.207 4.417 11.026 1.00 70.50 131 ALA A N 1
ATOM 953 C CA . ALA A 1 131 ? -15.920 4.760 10.420 1.00 70.50 131 ALA A CA 1
ATOM 954 C C . ALA A 1 131 ? -16.004 5.907 9.388 1.00 70.50 131 ALA A C 1
ATOM 956 O O . ALA A 1 131 ? -15.127 6.768 9.420 1.00 70.50 131 ALA A O 1
ATOM 957 N N . PRO A 1 132 ? -17.029 5.992 8.511 1.00 69.75 132 PRO A N 1
ATOM 958 C CA . PRO A 1 132 ? -17.183 7.132 7.606 1.00 69.75 132 PRO A CA 1
ATOM 959 C C . PRO A 1 132 ? -17.387 8.458 8.349 1.00 69.75 132 PRO A C 1
ATOM 961 O O . PRO A 1 132 ? -16.713 9.435 8.041 1.00 69.75 132 PRO A O 1
ATOM 964 N N . ALA A 1 133 ? -18.255 8.476 9.365 1.00 74.75 133 ALA A N 1
ATOM 965 C CA . ALA A 1 133 ? -18.535 9.678 10.150 1.00 74.75 133 ALA A CA 1
ATOM 966 C C . ALA A 1 133 ? -17.307 10.136 10.956 1.00 74.75 133 ALA A C 1
ATOM 968 O O . ALA A 1 133 ? -17.020 11.328 11.048 1.00 74.75 133 ALA A O 1
ATOM 969 N N . GLN A 1 134 ? -16.542 9.190 11.508 1.00 74.44 134 GLN A N 1
ATOM 970 C CA . GLN A 1 134 ? -15.285 9.484 12.197 1.00 74.44 134 GLN A CA 1
ATOM 971 C C . GLN A 1 134 ? -14.211 10.012 11.238 1.00 74.44 134 GLN A C 1
ATOM 973 O O . GLN A 1 134 ? -13.503 10.953 11.589 1.00 74.44 134 GLN A O 1
ATOM 978 N N . ALA A 1 135 ? -14.108 9.456 10.026 1.00 74.25 135 ALA A N 1
ATOM 979 C CA . ALA A 1 135 ? -13.183 9.946 9.006 1.00 74.25 135 ALA A CA 1
ATOM 980 C C . ALA A 1 135 ? -13.541 11.366 8.541 1.00 74.25 135 ALA A C 1
ATOM 982 O O . ALA A 1 135 ? -12.652 12.201 8.402 1.00 74.25 135 ALA A O 1
ATOM 983 N N . GLU A 1 136 ? -14.830 11.662 8.353 1.00 79.81 136 GLU A N 1
ATOM 984 C CA . GLU A 1 136 ? -15.310 13.000 7.992 1.00 79.81 136 GLU A CA 1
ATOM 985 C C . GLU A 1 136 ? -15.027 14.019 9.099 1.00 79.81 136 GLU A C 1
ATOM 987 O O . GLU A 1 136 ? -14.521 15.107 8.827 1.00 79.81 136 GLU A O 1
ATOM 992 N N . LYS A 1 137 ? -15.263 13.644 10.362 1.00 83.44 137 LYS A N 1
ATOM 993 C CA . LYS A 1 137 ? -14.929 14.487 11.512 1.00 83.44 137 LYS A CA 1
ATOM 994 C C . LYS A 1 137 ? -13.424 14.758 11.603 1.00 83.44 137 LYS A C 1
ATOM 996 O O . LYS A 1 137 ? -13.031 15.909 11.759 1.00 83.44 137 LYS A O 1
ATOM 1001 N N . ALA A 1 138 ? -12.591 13.728 11.461 1.00 80.62 138 ALA A N 1
ATOM 1002 C CA . ALA A 1 138 ? -11.137 13.881 11.475 1.00 80.62 138 ALA A CA 1
ATOM 1003 C C . ALA A 1 138 ? -10.647 14.769 10.317 1.00 80.62 138 ALA A C 1
ATOM 1005 O O . ALA A 1 138 ? -9.799 15.634 10.519 1.00 80.62 138 ALA A O 1
ATOM 1006 N N . LEU A 1 139 ? -11.218 14.615 9.117 1.00 83.81 139 LEU A N 1
ATOM 1007 C CA . LEU A 1 139 ? -10.907 15.467 7.968 1.00 83.81 139 LEU A CA 1
ATOM 1008 C C . LEU A 1 139 ? -11.316 16.928 8.213 1.00 83.81 139 LEU A C 1
ATOM 1010 O O . LEU A 1 139 ? -10.570 17.843 7.871 1.00 83.81 139 LEU A O 1
ATOM 1014 N N . ALA A 1 140 ? -12.477 17.155 8.832 1.00 87.50 140 ALA A N 1
ATOM 1015 C CA . ALA A 1 140 ? -12.928 18.491 9.206 1.00 87.50 140 ALA A CA 1
ATOM 1016 C C . ALA A 1 140 ? -12.005 19.140 10.254 1.00 87.50 140 ALA A C 1
ATOM 1018 O O . ALA A 1 140 ? -11.720 20.332 10.155 1.00 87.50 140 ALA A O 1
ATOM 1019 N N . GLU A 1 141 ? -11.500 18.362 11.217 1.00 89.25 141 GLU A N 1
ATOM 1020 C CA . GLU A 1 141 ? -10.520 18.814 12.215 1.00 89.25 141 GLU A CA 1
ATOM 1021 C C . GLU A 1 141 ? -9.149 19.142 11.594 1.00 89.25 141 GLU A C 1
ATOM 1023 O O . GLU A 1 141 ? -8.485 20.072 12.052 1.00 89.25 141 GLU A O 1
ATOM 1028 N N . MET A 1 142 ? -8.732 18.432 10.537 1.00 87.50 142 MET A N 1
ATOM 1029 C CA . MET A 1 142 ? -7.491 18.724 9.800 1.00 87.50 142 MET A CA 1
ATOM 1030 C C . MET A 1 142 ? -7.555 20.046 9.022 1.00 87.50 142 MET A C 1
ATOM 1032 O O . MET A 1 142 ? -6.538 20.725 8.876 1.00 87.50 142 MET A O 1
ATOM 1036 N N . GLY A 1 143 ? -8.738 20.430 8.537 1.00 89.19 143 GLY A N 1
ATOM 1037 C CA . GLY A 1 143 ? -8.937 21.666 7.784 1.00 89.19 143 GLY A CA 1
ATOM 1038 C C . GLY A 1 143 ? -8.404 21.618 6.340 1.00 89.19 143 GLY A C 1
ATOM 1039 O O . GLY A 1 143 ? -8.071 20.556 5.811 1.00 89.19 143 GLY A O 1
ATOM 1040 N N . PRO A 1 144 ? -8.381 22.765 5.635 1.00 91.00 144 PRO A N 1
ATOM 1041 C CA . PRO A 1 144 ? -7.961 22.822 4.240 1.00 91.00 144 PRO A CA 1
ATOM 1042 C C . PRO A 1 144 ? -6.458 22.568 4.081 1.00 91.00 144 PRO A C 1
ATOM 1044 O O . PRO A 1 144 ? -5.645 23.045 4.868 1.00 91.00 144 PRO A O 1
ATOM 1047 N N . MET A 1 145 ? -6.094 21.902 2.983 1.00 89.75 145 MET A N 1
ATOM 1048 C CA . MET A 1 145 ? -4.705 21.585 2.649 1.00 89.75 145 MET A CA 1
ATOM 1049 C C . MET A 1 145 ? -3.827 22.847 2.608 1.00 89.75 145 MET A C 1
ATOM 1051 O O . MET A 1 145 ? -4.106 23.809 1.874 1.00 89.75 145 MET A O 1
ATOM 1055 N N . SER A 1 146 ? -2.744 22.811 3.375 1.00 93.25 146 SER A N 1
ATOM 1056 C CA . SER A 1 146 ? -1.741 23.862 3.468 1.00 93.25 146 SER A CA 1
ATOM 1057 C C . SER A 1 146 ? -0.983 24.042 2.151 1.00 93.25 146 SER A C 1
ATOM 1059 O O . SER A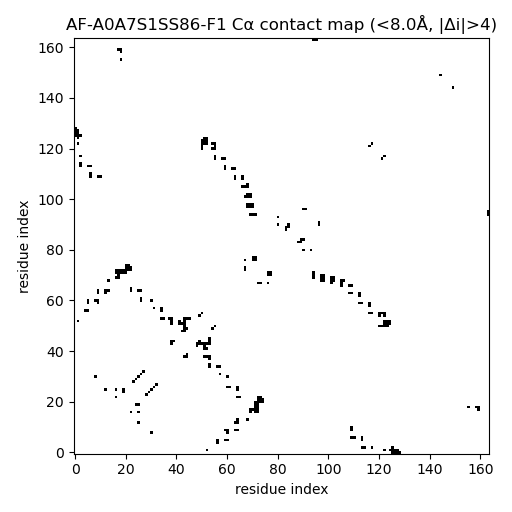 1 146 ? -0.927 23.159 1.290 1.00 93.25 146 SER A O 1
ATOM 1061 N N . THR A 1 147 ? -0.354 25.205 1.979 1.00 93.19 147 THR A N 1
ATOM 1062 C CA . THR A 1 147 ? 0.480 25.486 0.801 1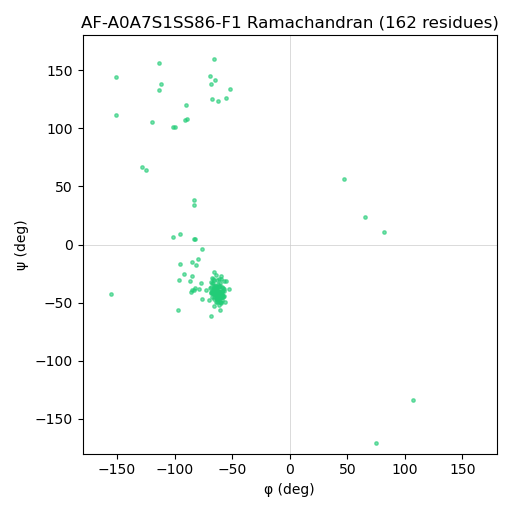.00 93.19 147 THR A CA 1
ATOM 1063 C C . THR A 1 147 ? 1.614 24.471 0.651 1.00 93.19 147 THR A C 1
ATOM 1065 O O . THR A 1 147 ? 1.906 24.045 -0.462 1.00 93.19 147 THR A O 1
ATOM 1068 N N . ASN A 1 148 ? 2.207 24.025 1.761 1.00 92.25 148 ASN A N 1
ATOM 1069 C CA . ASN A 1 148 ? 3.299 23.053 1.742 1.00 92.25 148 ASN A CA 1
ATOM 1070 C C . ASN A 1 148 ? 2.834 21.670 1.264 1.00 92.25 148 ASN A C 1
ATOM 1072 O O . ASN A 1 148 ? 3.515 21.051 0.452 1.00 92.25 148 ASN A O 1
ATOM 1076 N N . GLU A 1 149 ? 1.663 21.207 1.706 1.00 88.50 149 GLU A N 1
ATOM 1077 C CA . GLU A 1 149 ? 1.074 19.945 1.236 1.00 88.50 149 GLU A CA 1
ATOM 1078 C C . GLU A 1 149 ? 0.726 20.007 -0.256 1.00 88.50 149 GLU A C 1
ATOM 1080 O O . GLU A 1 149 ? 0.991 19.058 -0.989 1.00 88.50 149 GLU A O 1
ATOM 1085 N N . LYS A 1 150 ? 0.223 21.152 -0.740 1.00 91.00 150 LYS A N 1
ATOM 1086 C CA . LYS A 1 150 ? -0.038 21.365 -2.174 1.00 91.00 150 LYS A CA 1
ATOM 1087 C C . LYS A 1 150 ? 1.241 21.331 -3.005 1.00 91.00 150 LYS A C 1
ATOM 1089 O O . LYS A 1 150 ? 1.258 20.710 -4.065 1.00 91.00 150 LYS A O 1
ATOM 1094 N N . ILE A 1 151 ? 2.305 21.984 -2.531 1.00 92.25 151 ILE A N 1
ATOM 1095 C CA . ILE A 1 151 ? 3.614 21.961 -3.195 1.00 92.25 151 ILE A CA 1
ATOM 1096 C C . ILE A 1 151 ? 4.146 20.527 -3.238 1.00 92.25 151 ILE A C 1
ATOM 1098 O O . ILE A 1 151 ? 4.571 20.080 -4.296 1.00 92.25 151 ILE A O 1
ATOM 1102 N N . MET A 1 152 ? 4.072 19.794 -2.126 1.00 86.88 152 MET A N 1
ATOM 1103 C CA . MET A 1 152 ? 4.520 18.403 -2.038 1.00 86.88 152 MET A CA 1
ATOM 1104 C C . MET A 1 152 ? 3.731 17.474 -2.972 1.00 86.88 152 MET A C 1
ATOM 1106 O O . MET A 1 152 ? 4.329 16.707 -3.723 1.00 86.88 152 MET A O 1
ATOM 1110 N N . ALA A 1 153 ? 2.402 17.591 -3.011 1.00 85.31 153 ALA A N 1
ATOM 1111 C CA . ALA A 1 153 ? 1.579 16.837 -3.953 1.00 85.31 153 ALA A CA 1
ATOM 1112 C C . ALA A 1 153 ? 1.939 17.172 -5.412 1.00 85.31 153 ALA A C 1
ATOM 1114 O O . ALA A 1 153 ? 2.093 16.275 -6.241 1.00 85.31 153 ALA A O 1
ATOM 1115 N N . GLY A 1 154 ? 2.136 18.458 -5.718 1.00 88.38 154 GLY A N 1
ATOM 1116 C CA . GLY A 1 154 ? 2.545 18.920 -7.043 1.00 88.38 154 GLY A CA 1
ATOM 1117 C C . GLY A 1 154 ? 3.917 18.393 -7.468 1.00 88.38 154 GLY A C 1
ATOM 1118 O O . GLY A 1 154 ? 4.068 17.935 -8.600 1.00 88.38 154 GLY A O 1
ATOM 1119 N N . THR A 1 155 ? 4.909 18.397 -6.573 1.00 86.38 155 THR A N 1
ATOM 1120 C CA . THR A 1 155 ? 6.246 17.865 -6.876 1.00 86.38 155 THR A CA 1
ATOM 1121 C C . THR A 1 155 ? 6.235 16.350 -7.041 1.00 86.38 155 THR A C 1
ATOM 1123 O O . THR A 1 155 ? 6.903 15.856 -7.946 1.00 86.38 155 THR A O 1
ATOM 1126 N N . MET A 1 156 ? 5.444 15.608 -6.254 1.00 80.81 156 MET A N 1
ATOM 1127 C CA . MET A 1 156 ? 5.275 14.160 -6.444 1.00 80.81 156 MET A CA 1
ATOM 1128 C C . MET A 1 156 ? 4.648 13.836 -7.804 1.00 80.81 156 MET A C 1
ATOM 1130 O O . MET A 1 156 ? 5.166 12.986 -8.525 1.00 80.81 156 MET A O 1
ATOM 1134 N N . LEU A 1 157 ? 3.577 14.538 -8.190 1.00 83.19 157 LEU A N 1
ATOM 1135 C CA . LEU A 1 157 ? 2.933 14.344 -9.493 1.00 83.19 157 LEU A CA 1
ATOM 1136 C C . LEU A 1 157 ? 3.860 14.721 -10.654 1.00 83.19 157 LEU A C 1
ATOM 1138 O O . LEU A 1 157 ? 3.937 13.986 -11.635 1.00 83.19 157 LEU A O 1
ATOM 1142 N N . GLY A 1 158 ? 4.596 15.829 -10.530 1.00 84.94 158 GLY A N 1
ATOM 1143 C CA . GLY A 1 158 ? 5.581 16.247 -11.527 1.00 84.94 158 GLY A CA 1
ATOM 1144 C C . GLY A 1 158 ? 6.727 15.246 -11.674 1.00 84.94 158 GLY A C 1
ATOM 1145 O O . GLY A 1 158 ? 7.110 14.920 -12.792 1.00 84.94 158 GLY A O 1
ATOM 1146 N N . ALA A 1 159 ? 7.235 14.707 -10.563 1.00 79.88 159 ALA A N 1
ATOM 1147 C CA . ALA A 1 159 ? 8.283 13.692 -10.582 1.00 79.88 159 ALA A CA 1
ATOM 1148 C C . ALA A 1 159 ? 7.817 12.405 -11.273 1.00 79.88 159 ALA A C 1
ATOM 1150 O O . ALA A 1 159 ? 8.544 11.880 -12.109 1.00 79.88 159 ALA A O 1
ATOM 1151 N N . VAL A 1 160 ? 6.604 11.924 -10.975 1.00 72.88 160 VAL A N 1
ATOM 1152 C CA . VAL A 1 160 ? 6.028 10.756 -11.659 1.00 72.88 160 VAL A CA 1
ATOM 1153 C C . VAL A 1 160 ? 5.822 11.053 -13.146 1.00 72.88 160 VAL A C 1
ATOM 1155 O O . VAL A 1 160 ? 6.227 10.252 -13.978 1.00 72.88 160 VAL A O 1
ATOM 1158 N N . GLY A 1 161 ? 5.263 12.215 -13.494 1.00 78.69 161 GLY A N 1
ATOM 1159 C CA . GLY A 1 161 ? 4.998 12.589 -14.886 1.00 78.69 161 GLY A CA 1
ATOM 1160 C C . GLY A 1 161 ? 6.248 12.795 -15.747 1.00 78.69 161 GLY A C 1
ATOM 1161 O O . GLY A 1 161 ? 6.190 12.541 -16.941 1.00 78.69 161 GLY A O 1
ATOM 1162 N N . LEU A 1 162 ? 7.367 13.236 -15.164 1.00 81.38 162 LEU A N 1
ATOM 1163 C CA . LEU A 1 162 ? 8.651 13.378 -15.867 1.00 81.38 162 LEU A CA 1
ATOM 1164 C C . LEU A 1 162 ? 9.428 12.057 -15.989 1.00 81.38 162 LEU A C 1
ATOM 1166 O O . LEU A 1 162 ? 10.380 11.987 -16.763 1.00 81.38 162 LEU A O 1
ATOM 1170 N N . TRP A 1 163 ? 9.081 11.048 -15.184 1.00 65.94 163 TRP A N 1
ATOM 1171 C CA . TRP A 1 163 ? 9.759 9.747 -15.163 1.00 65.94 163 TRP A CA 1
ATOM 1172 C C . TRP A 1 163 ? 9.192 8.770 -16.205 1.00 65.94 163 TRP A C 1
ATOM 1174 O O . TRP A 1 163 ? 9.934 7.919 -16.699 1.00 65.94 163 TRP A O 1
ATOM 1184 N N . VAL A 1 164 ? 7.892 8.872 -16.506 1.00 56.69 164 VAL A N 1
ATOM 1185 C CA . VAL A 1 164 ? 7.196 8.098 -17.555 1.00 56.69 164 VAL A CA 1
ATOM 1186 C C . VAL A 1 164 ? 7.553 8.621 -18.942 1.00 56.69 164 VAL A C 1
ATOM 1188 O O . VAL A 1 164 ? 7.790 7.770 -19.832 1.00 56.69 164 VAL A O 1
#

Foldseek 3Di:
DLLVVLLVLLVVLVVCQQLAQDLCCCLVVPVLVVLVVVCVVQVQDPDPRVLQRSQLSSQSNSQSSPQPLFCRRYPVSVVVQVVCVVVVHDDPLSGVVSNVVRVVVSVVSSVVSSVVSCVVRPHPHPDDPCPVVVVVVVVVVVDDDDPVNVVVVVVSVVVSVVSD

Solvent-accessible surface area (backbone atoms only — not comparable to full-atom values): 8785 Å² total; per-residue (Å²): 72,46,68,57,52,42,48,54,53,40,52,52,47,60,72,48,28,66,77,40,59,35,42,64,54,45,45,58,64,56,45,42,57,54,48,48,54,55,10,53,78,67,68,13,42,92,68,96,37,16,49,33,38,30,50,29,47,51,53,26,42,55,58,39,52,68,46,68,32,38,44,50,22,30,66,67,52,52,47,53,54,52,55,37,44,76,73,71,47,82,66,77,62,52,58,61,54,39,29,65,70,26,36,62,63,28,52,50,44,58,59,45,38,44,54,51,31,47,69,76,43,54,41,74,47,55,70,44,85,60,52,62,61,50,51,52,50,52,49,60,73,67,53,79,85,48,73,66,57,52,51,52,54,50,51,49,52,49,54,54,65,73,69,111

Radius of gyration: 18.0 Å; Cα contacts (8 Å, |Δi|>4): 167; chains: 1; bounding box: 45×42×46 Å

Organism: NCBI:txid63592

InterPro domains:
  IPR001898 Solute carrier family 13 [PF00939] (1-164)
  IPR030676 Citrate carrier CitT-related [PTHR42826] (1-164)

Nearest PDB structures (foldseek):
  6wtw-assembly1_A  TM=7.685E-01  e=2.240E-07  Lactobacillus acidophilus
  4bab-assembly1_D  TM=3.573E-01  e=9.149E+00  Taxus chinensis

Sequence (164 aa):
STLGLAYGLGMAEVLISPAMPSTSARSGGIFMPIIKSLAEASGSLPGKTANRLGSFLIVSQMQVSNSPMFLTAAAQNLLCLKLAAEMGVTIPNAWMTWFIGASVPSLLMVILTPLLAYKLIPPELKDTPEAPAQAEKALAEMGPMSTNEKIMAGTMLGAVGLWV